Protein AF-A0A844LJ97-F1 (afdb_monomer_lite)

Structure (mmCIF, N/CA/C/O backbone):
data_AF-A0A844LJ97-F1
#
_entry.id   AF-A0A844LJ97-F1
#
loop_
_atom_site.group_PDB
_atom_site.id
_atom_site.type_symbol
_atom_site.label_atom_id
_atom_site.label_alt_id
_atom_site.label_comp_id
_atom_site.label_asym_id
_atom_site.label_entity_id
_atom_site.label_seq_id
_atom_site.pdbx_PDB_ins_code
_atom_site.Cartn_x
_atom_site.Cartn_y
_atom_site.Cartn_z
_atom_site.occupancy
_atom_site.B_iso_or_equiv
_atom_site.auth_seq_id
_atom_site.auth_comp_id
_atom_site.auth_asym_id
_atom_site.auth_atom_id
_atom_site.pdbx_PDB_model_num
ATOM 1 N N . ASP A 1 1 ? 9.068 -7.930 -16.932 1.00 85.50 1 ASP A N 1
ATOM 2 C CA . ASP A 1 1 ? 9.196 -7.077 -15.730 1.00 85.50 1 ASP A CA 1
ATOM 3 C C . ASP A 1 1 ? 8.021 -6.154 -15.468 1.00 85.50 1 ASP A C 1
ATOM 5 O O . ASP A 1 1 ? 7.594 -6.074 -14.326 1.00 85.50 1 ASP A O 1
ATOM 9 N N . GLU A 1 2 ? 7.432 -5.516 -16.479 1.00 92.62 2 GLU A N 1
ATOM 10 C CA . GLU A 1 2 ? 6.276 -4.622 -16.285 1.00 92.62 2 GLU A CA 1
ATOM 11 C C . GLU A 1 2 ? 5.103 -5.271 -15.524 1.00 92.62 2 GLU A C 1
ATOM 13 O O . GLU A 1 2 ? 4.571 -4.673 -14.595 1.00 92.62 2 GLU A O 1
ATOM 18 N N . LEU A 1 3 ? 4.771 -6.538 -15.813 1.00 95.94 3 LEU A N 1
ATOM 19 C CA . LEU A 1 3 ? 3.747 -7.286 -15.066 1.00 95.94 3 LEU A CA 1
ATOM 20 C C . LEU A 1 3 ? 4.082 -7.456 -13.574 1.00 95.94 3 LEU A C 1
ATOM 22 O O . LEU A 1 3 ? 3.186 -7.384 -12.738 1.00 95.94 3 LEU A O 1
ATOM 26 N N . ARG A 1 4 ? 5.361 -7.651 -13.219 1.00 96.75 4 ARG A N 1
ATOM 27 C CA . ARG A 1 4 ? 5.802 -7.740 -11.813 1.00 96.75 4 ARG A CA 1
ATOM 28 C C . ARG A 1 4 ? 5.551 -6.410 -11.108 1.00 96.75 4 ARG A C 1
ATOM 30 O O . ARG A 1 4 ? 4.973 -6.397 -10.025 1.00 96.75 4 ARG A O 1
ATOM 37 N N . TYR A 1 5 ? 5.928 -5.304 -11.746 1.00 97.44 5 TYR A N 1
ATOM 38 C CA . TYR A 1 5 ? 5.677 -3.965 -11.220 1.00 97.44 5 TYR A CA 1
ATOM 39 C C . TYR A 1 5 ? 4.177 -3.646 -11.138 1.00 97.44 5 TYR A C 1
ATOM 41 O O . TYR A 1 5 ? 3.735 -3.084 -10.140 1.00 97.44 5 TYR A O 1
ATOM 49 N N . ALA A 1 6 ? 3.372 -4.075 -12.116 1.00 96.75 6 ALA A N 1
ATOM 50 C CA . ALA A 1 6 ? 1.917 -3.933 -12.084 1.00 96.75 6 ALA A CA 1
ATOM 51 C C . ALA A 1 6 ? 1.293 -4.677 -10.895 1.00 96.75 6 ALA A C 1
ATOM 53 O O . ALA A 1 6 ? 0.448 -4.118 -10.199 1.00 96.75 6 ALA A O 1
ATOM 54 N N . VAL A 1 7 ? 1.743 -5.902 -10.606 1.00 97.25 7 VAL A 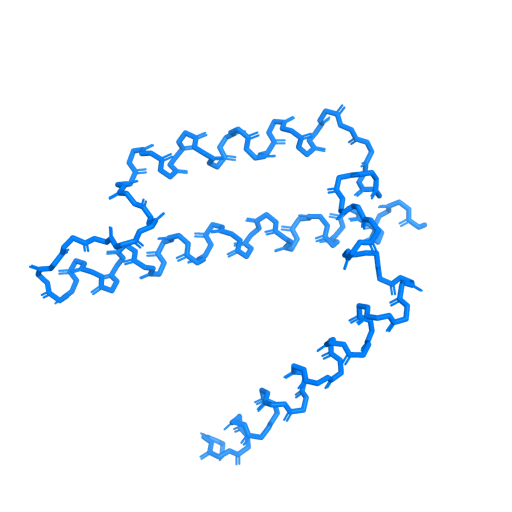N 1
ATOM 55 C CA . VAL A 1 7 ? 1.295 -6.653 -9.422 1.00 97.25 7 VAL A CA 1
ATOM 56 C C . VAL A 1 7 ? 1.667 -5.924 -8.130 1.00 97.25 7 VAL A C 1
ATOM 58 O O . VAL A 1 7 ? 0.810 -5.762 -7.267 1.00 97.25 7 VAL A O 1
ATOM 61 N N . CYS A 1 8 ? 2.896 -5.415 -8.005 1.00 96.19 8 CYS A N 1
ATOM 62 C CA . CYS A 1 8 ? 3.305 -4.630 -6.834 1.00 96.19 8 CYS A CA 1
ATOM 63 C C . CYS A 1 8 ? 2.498 -3.325 -6.682 1.00 96.19 8 CYS A C 1
ATOM 65 O O . CYS A 1 8 ? 2.139 -2.937 -5.568 1.00 96.19 8 CYS A O 1
ATOM 67 N N . ALA A 1 9 ? 2.183 -2.647 -7.789 1.00 96.94 9 ALA A N 1
ATOM 68 C CA . ALA A 1 9 ? 1.350 -1.448 -7.784 1.00 96.94 9 ALA A CA 1
ATOM 69 C C . ALA A 1 9 ? -0.088 -1.764 -7.339 1.00 96.94 9 ALA A C 1
ATOM 71 O O . ALA A 1 9 ? -0.647 -1.045 -6.508 1.00 96.94 9 ALA A O 1
ATOM 72 N N . MET A 1 10 ? -0.669 -2.863 -7.834 1.00 96.62 10 MET A N 1
ATOM 73 C CA . MET A 1 10 ? -1.994 -3.333 -7.415 1.00 96.62 10 MET A CA 1
ATOM 74 C C . MET A 1 10 ? -2.027 -3.708 -5.931 1.00 96.62 10 MET A C 1
ATOM 76 O O . MET A 1 10 ? -2.928 -3.269 -5.221 1.00 96.62 10 MET A O 1
ATOM 80 N N . ASP A 1 11 ? -1.026 -4.444 -5.445 1.00 95.94 11 ASP A N 1
ATOM 81 C CA . ASP A 1 11 ? -0.892 -4.801 -4.026 1.00 95.94 11 ASP A CA 1
ATOM 82 C C . ASP A 1 11 ? -0.826 -3.553 -3.128 1.00 95.94 11 ASP A C 1
ATOM 84 O O . ASP A 1 11 ? -1.510 -3.456 -2.106 1.00 95.94 11 ASP A O 1
ATOM 88 N N . THR A 1 12 ? -0.092 -2.528 -3.570 1.00 94.94 12 THR A N 1
ATOM 89 C CA . THR A 1 12 ? -0.019 -1.231 -2.884 1.00 94.94 12 THR A CA 1
ATOM 90 C C . THR A 1 12 ? -1.389 -0.546 -2.819 1.00 94.94 12 THR A C 1
ATOM 92 O O . THR A 1 12 ? -1.799 -0.067 -1.760 1.00 94.94 12 THR A O 1
ATOM 95 N N . LEU A 1 13 ? -2.131 -0.510 -3.933 1.00 96.06 13 LEU A N 1
ATOM 96 C CA . LEU A 1 13 ? -3.480 0.069 -3.986 1.00 96.06 13 LEU A CA 1
ATOM 97 C C . LEU A 1 13 ? -4.451 -0.658 -3.045 1.00 96.06 13 LEU A C 1
ATOM 99 O O . LEU A 1 13 ? -5.156 -0.004 -2.273 1.00 96.06 13 LEU A O 1
ATOM 103 N N . MET A 1 14 ? -4.444 -1.994 -3.075 1.00 96.69 14 MET A N 1
ATOM 104 C CA . MET A 1 14 ? -5.272 -2.837 -2.209 1.00 96.69 14 MET A CA 1
ATOM 105 C C . MET A 1 14 ? -4.934 -2.635 -0.730 1.00 96.69 14 MET A C 1
ATOM 107 O O . MET A 1 14 ? -5.841 -2.521 0.092 1.00 96.69 14 MET A O 1
ATOM 111 N N . THR A 1 15 ? -3.647 -2.512 -0.396 1.00 95.06 15 THR A N 1
ATOM 112 C CA . THR A 1 15 ? -3.185 -2.262 0.975 1.00 95.06 15 THR A CA 1
ATOM 113 C C . THR A 1 15 ? -3.746 -0.952 1.528 1.00 95.06 15 THR A C 1
ATOM 115 O O . THR A 1 15 ? -4.252 -0.919 2.651 1.00 95.06 15 THR A O 1
ATOM 118 N N . PHE A 1 16 ? -3.710 0.135 0.750 1.00 94.38 16 PHE A N 1
ATOM 119 C CA . PHE A 1 16 ? -4.270 1.412 1.200 1.00 94.38 16 PHE A CA 1
ATOM 120 C C . PHE A 1 16 ? -5.789 1.349 1.403 1.00 94.38 16 PHE A C 1
ATOM 122 O O . PHE A 1 16 ? -6.285 1.892 2.392 1.00 94.38 16 PHE A O 1
ATOM 129 N N . ASP A 1 17 ? -6.519 0.679 0.506 1.00 94.62 17 ASP A N 1
ATOM 130 C CA . ASP A 1 17 ? -7.968 0.489 0.650 1.00 94.62 17 ASP A CA 1
ATOM 131 C C . ASP A 1 17 ? -8.295 -0.341 1.897 1.00 94.62 17 ASP A C 1
ATOM 133 O O . ASP A 1 17 ? -9.147 0.050 2.695 1.00 94.62 17 ASP A O 1
ATOM 137 N N . GLN A 1 18 ? -7.566 -1.436 2.122 1.00 95.38 18 GLN A N 1
ATOM 138 C CA . GLN A 1 18 ? -7.748 -2.283 3.296 1.00 95.38 18 GLN A CA 1
ATOM 139 C C . GLN A 1 18 ? -7.486 -1.515 4.597 1.00 95.38 18 GLN A C 1
ATOM 141 O O . GLN A 1 18 ? -8.315 -1.556 5.502 1.00 95.38 18 GLN A O 1
ATOM 146 N N . ILE A 1 19 ? -6.383 -0.763 4.691 1.00 94.69 19 ILE A N 1
ATOM 147 C CA . ILE A 1 19 ? -6.070 0.048 5.879 1.00 94.69 19 ILE A CA 1
ATOM 148 C C . ILE A 1 19 ? -7.172 1.081 6.140 1.00 94.69 19 ILE A C 1
ATOM 150 O O . ILE A 1 19 ? -7.579 1.281 7.288 1.00 94.69 19 ILE A O 1
ATOM 154 N N . ALA A 1 20 ? -7.651 1.751 5.090 1.00 94.69 20 ALA A N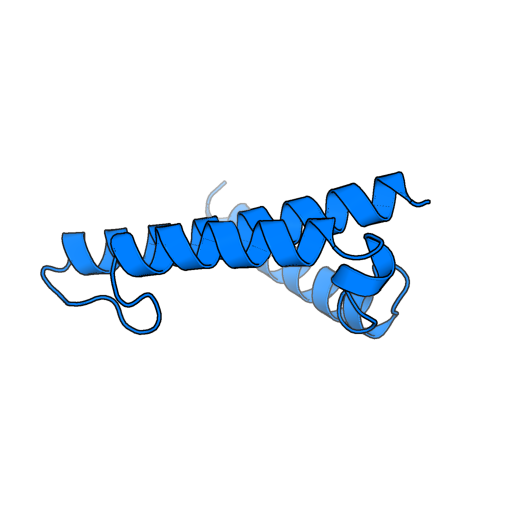 1
ATOM 155 C CA . ALA A 1 20 ? -8.702 2.750 5.208 1.00 94.69 20 ALA A CA 1
ATOM 156 C C . ALA A 1 20 ? -10.004 2.138 5.742 1.00 94.69 20 ALA A C 1
ATOM 158 O O . ALA A 1 20 ? -10.578 2.680 6.692 1.00 94.69 20 ALA A O 1
ATOM 159 N N . PHE A 1 21 ? -10.431 1.003 5.177 1.00 94.56 21 PHE A N 1
ATOM 160 C CA . PHE A 1 21 ? -11.637 0.298 5.604 1.00 94.56 21 PHE A CA 1
ATOM 161 C C . PHE A 1 21 ? -11.519 -0.269 7.015 1.00 94.56 21 PHE A C 1
ATOM 163 O O . PHE A 1 21 ? -12.423 -0.040 7.816 1.00 94.56 21 PHE A O 1
ATOM 170 N N . SER A 1 22 ? -10.405 -0.923 7.358 1.00 95.50 22 SER A N 1
ATOM 171 C CA . SER A 1 22 ? -10.195 -1.457 8.707 1.00 95.50 22 SER A CA 1
ATOM 172 C C . SER A 1 22 ? -10.290 -0.359 9.762 1.00 95.50 22 SER A C 1
ATOM 174 O O . SER A 1 22 ? -11.019 -0.507 10.735 1.00 95.50 22 SER A O 1
ATOM 176 N N . ARG A 1 23 ? -9.652 0.796 9.538 1.00 95.50 23 ARG A N 1
ATOM 177 C CA . ARG A 1 23 ? -9.716 1.932 10.473 1.00 95.50 23 ARG A CA 1
ATOM 178 C C . ARG A 1 23 ? -11.116 2.527 10.611 1.00 95.50 23 ARG A C 1
ATOM 180 O O . ARG A 1 23 ? -11.473 2.989 11.692 1.00 95.50 23 ARG A O 1
ATOM 187 N N . LEU A 1 24 ? -11.889 2.569 9.523 1.00 96.25 24 LEU A N 1
ATOM 188 C CA . LEU A 1 24 ? -13.282 3.018 9.574 1.00 96.25 24 LEU A CA 1
ATOM 189 C C . LEU A 1 24 ? -14.128 2.047 10.402 1.00 96.25 24 LEU A C 1
ATOM 191 O O . LEU A 1 24 ? -14.818 2.490 11.316 1.00 96.25 24 LEU A O 1
ATOM 195 N N . ALA A 1 25 ? -14.008 0.746 10.135 1.00 95.88 25 ALA A N 1
ATOM 196 C CA . ALA A 1 25 ? -14.735 -0.294 10.854 1.00 95.88 25 ALA A CA 1
ATOM 197 C C . ALA A 1 25 ? -14.359 -0.340 12.344 1.00 95.88 25 ALA A C 1
ATOM 199 O O . ALA A 1 25 ? -15.232 -0.388 13.203 1.00 95.88 25 ALA A O 1
ATOM 200 N N . GLU A 1 26 ? -13.068 -0.270 12.675 1.00 95.56 26 GLU A N 1
ATOM 201 C CA . GLU A 1 26 ? -12.583 -0.226 14.061 1.00 95.56 26 GLU A CA 1
ATOM 202 C C . GLU A 1 26 ? -13.153 0.969 14.831 1.00 95.56 26 GLU A C 1
ATOM 204 O O . GLU A 1 26 ? -13.567 0.832 15.983 1.00 95.56 26 GLU A O 1
ATOM 209 N N . ALA A 1 27 ? -13.203 2.141 14.197 1.00 95.00 27 ALA A N 1
ATOM 210 C CA . ALA A 1 27 ? -13.764 3.331 14.814 1.00 95.00 27 ALA A CA 1
ATOM 211 C C . ALA A 1 27 ? -15.280 3.207 15.022 1.00 95.00 27 ALA A C 1
ATOM 213 O O . ALA A 1 27 ? -15.768 3.536 16.103 1.00 95.00 27 ALA A O 1
ATOM 214 N N . GLU A 1 28 ? -15.999 2.683 14.028 1.00 95.38 28 GLU A N 1
ATOM 215 C CA . GLU A 1 28 ? -17.437 2.421 14.109 1.00 95.38 28 GLU A CA 1
ATOM 216 C C . GLU A 1 28 ? -17.768 1.450 15.248 1.00 95.38 28 GLU A C 1
ATOM 218 O O . GLU A 1 28 ? -18.579 1.779 16.113 1.00 95.38 28 GLU A O 1
ATOM 223 N N . MET A 1 29 ? -17.070 0.311 15.325 1.00 96.31 29 MET A N 1
ATOM 224 C CA . MET A 1 29 ? -17.234 -0.668 16.408 1.00 96.31 29 MET A CA 1
ATOM 225 C C . MET A 1 29 ? -16.942 -0.072 17.790 1.00 96.31 29 MET A C 1
ATOM 227 O O . MET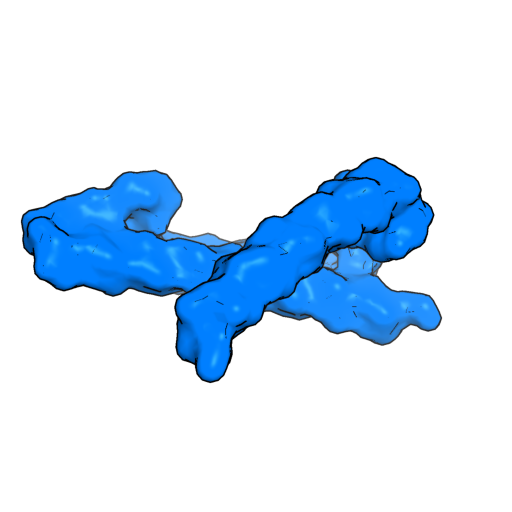 A 1 29 ? -17.567 -0.450 18.778 1.00 96.31 29 MET A O 1
ATOM 231 N N . ALA A 1 30 ? -16.005 0.874 17.874 1.00 95.94 30 ALA A N 1
ATOM 232 C CA . ALA A 1 30 ? -15.664 1.563 19.113 1.00 95.94 30 ALA A CA 1
ATOM 233 C C . ALA A 1 30 ? -16.588 2.754 19.443 1.00 95.94 30 ALA A C 1
ATOM 235 O O . ALA A 1 30 ? -16.356 3.421 20.455 1.00 95.94 30 ALA A O 1
ATOM 236 N N . GLY A 1 31 ? -17.580 3.072 18.599 1.00 95.50 31 GLY A N 1
ATOM 237 C CA . GLY A 1 31 ? -18.432 4.258 18.751 1.00 95.50 31 GLY A CA 1
ATOM 238 C C . GLY A 1 31 ? -17.658 5.579 18.655 1.00 95.50 31 GLY A C 1
ATOM 239 O O . GLY A 1 31 ? -18.023 6.570 19.287 1.00 95.50 31 GLY A O 1
ATOM 240 N N . LYS A 1 32 ? -16.544 5.595 17.914 1.00 93.56 32 LYS A N 1
ATOM 241 C CA . LYS A 1 32 ? -15.622 6.732 17.779 1.00 93.56 32 LYS A CA 1
ATOM 242 C C . LYS A 1 32 ? -15.497 7.165 16.322 1.00 93.56 32 LYS A C 1
ATOM 244 O O . LYS A 1 32 ? -15.846 6.453 15.389 1.00 93.56 32 LYS A O 1
ATOM 249 N N . ARG A 1 33 ? -14.936 8.356 16.112 1.00 88.94 33 ARG A N 1
ATOM 250 C CA . ARG A 1 33 ? -14.565 8.826 14.774 1.00 88.94 33 ARG A CA 1
ATOM 251 C C . ARG A 1 33 ? -13.221 8.234 14.352 1.00 88.94 33 ARG A C 1
ATOM 253 O O . ARG A 1 33 ? -12.269 8.247 15.131 1.00 88.94 33 ARG A O 1
ATOM 260 N N . ALA A 1 34 ? -13.127 7.792 13.099 1.00 89.00 34 ALA A N 1
ATOM 261 C CA . ALA A 1 34 ? -11.877 7.298 12.534 1.00 89.00 34 ALA A CA 1
ATOM 262 C C . ALA A 1 34 ? -10.838 8.419 12.400 1.00 89.00 34 ALA A C 1
ATOM 264 O O . ALA A 1 34 ? -11.094 9.467 11.799 1.00 89.00 34 ALA A O 1
ATOM 265 N N . ILE A 1 35 ? -9.643 8.175 12.936 1.00 82.69 35 ILE A N 1
ATOM 266 C CA . ILE A 1 35 ? -8.496 9.079 12.836 1.00 82.69 35 ILE A CA 1
ATOM 267 C C . ILE A 1 35 ? -7.765 8.777 11.518 1.00 82.69 35 ILE A C 1
ATOM 269 O O . ILE A 1 35 ? -7.549 7.617 11.178 1.00 82.69 35 ILE A O 1
ATOM 273 N N . LEU A 1 36 ? -7.410 9.818 10.756 1.00 79.12 36 LEU A N 1
ATOM 274 C CA . LEU A 1 36 ? -6.710 9.761 9.456 1.00 79.12 36 LEU A CA 1
ATOM 275 C C . LEU A 1 36 ? -7.469 9.104 8.286 1.00 79.12 36 LEU A C 1
ATOM 277 O O . LEU A 1 36 ? -7.121 9.366 7.140 1.00 79.12 36 LEU A O 1
ATOM 281 N N . SER A 1 37 ? -8.520 8.314 8.532 1.00 85.25 37 SER A N 1
ATOM 282 C CA . SER A 1 37 ? -9.381 7.768 7.466 1.00 85.25 37 SER A CA 1
ATOM 283 C C . SER A 1 37 ? -10.590 8.654 7.131 1.00 85.25 37 SER A C 1
ATOM 285 O O . SER A 1 37 ? -11.292 8.377 6.163 1.00 85.25 37 SER A O 1
ATOM 287 N N . ASN A 1 38 ? -10.813 9.748 7.867 1.00 85.12 38 ASN A N 1
ATOM 288 C CA . ASN A 1 38 ? -11.912 10.703 7.670 1.00 85.12 38 ASN A CA 1
ATOM 289 C C . ASN A 1 38 ? -13.310 10.055 7.664 1.00 85.12 38 ASN A C 1
ATOM 291 O O . ASN A 1 38 ? -13.912 9.910 8.725 1.00 85.12 38 ASN A O 1
ATOM 295 N N . SER A 1 39 ? -13.845 9.720 6.486 1.00 91.94 39 SER A N 1
ATOM 296 C CA . SER A 1 39 ? -15.184 9.159 6.279 1.00 91.94 39 SER A CA 1
ATOM 297 C C . SER A 1 39 ? -15.198 8.183 5.099 1.00 91.94 39 SER A C 1
ATOM 299 O O . SER A 1 39 ? -14.330 8.244 4.227 1.00 91.94 39 SER A O 1
ATOM 301 N N . ALA A 1 40 ? -16.222 7.327 5.022 1.00 93.50 40 ALA A N 1
ATOM 302 C CA . ALA A 1 40 ? -16.397 6.402 3.900 1.00 93.50 40 ALA A CA 1
ATOM 303 C C . ALA A 1 40 ? -16.487 7.124 2.540 1.00 93.50 40 ALA A C 1
ATOM 305 O O . ALA A 1 40 ? -15.880 6.681 1.568 1.00 93.50 40 ALA A O 1
ATOM 306 N N . LYS A 1 41 ? -17.176 8.276 2.481 1.00 94.69 41 LYS A N 1
ATOM 307 C CA . LYS A 1 41 ? -17.259 9.103 1.265 1.00 94.69 41 LYS A CA 1
ATOM 308 C C . LYS A 1 41 ? -15.879 9.592 0.820 1.00 94.69 41 LYS A C 1
ATOM 310 O O . LYS A 1 41 ? -15.521 9.425 -0.340 1.00 94.69 41 LYS A O 1
ATOM 315 N N . PHE A 1 42 ? -15.096 10.142 1.749 1.00 93.75 42 PHE A N 1
ATOM 316 C CA . PHE A 1 42 ? -13.740 10.601 1.452 1.00 93.75 42 PHE A CA 1
ATOM 317 C C . PHE A 1 42 ? -12.862 9.448 0.944 1.00 93.75 42 PHE A C 1
ATOM 319 O O . PHE A 1 42 ? -12.161 9.601 -0.048 1.00 93.75 42 PHE A O 1
ATOM 326 N N . GLN A 1 43 ? -12.941 8.268 1.569 1.00 95.31 43 GLN A N 1
ATOM 327 C CA . GLN A 1 43 ? -12.160 7.108 1.127 1.00 95.31 43 GLN A CA 1
ATOM 328 C C . GLN A 1 43 ? -12.587 6.579 -0.245 1.00 95.31 43 GLN A C 1
ATOM 330 O O . GLN A 1 43 ? -11.737 6.117 -1.003 1.00 95.31 43 GLN A O 1
ATOM 335 N N . HIS A 1 44 ? -13.870 6.683 -0.600 1.00 94.25 44 HIS A N 1
ATOM 336 C CA . HIS A 1 44 ? -14.350 6.340 -1.938 1.00 94.25 44 HIS A CA 1
ATOM 337 C C . HIS A 1 44 ? -13.740 7.249 -3.017 1.00 94.25 44 HIS A C 1
ATOM 339 O O . HIS A 1 44 ? -13.227 6.756 -4.024 1.00 94.25 44 HIS A O 1
ATOM 345 N N . GLU A 1 45 ? -13.747 8.562 -2.785 1.00 96.00 45 GLU A N 1
ATOM 346 C CA . GLU A 1 45 ? -13.137 9.550 -3.684 1.00 96.00 45 GLU A CA 1
ATOM 347 C C . GLU A 1 45 ? -11.614 9.347 -3.772 1.00 96.00 45 GLU A C 1
ATOM 349 O O . GLU A 1 45 ? -11.048 9.275 -4.866 1.00 96.00 45 GLU A O 1
ATOM 354 N N . GLU A 1 46 ? -10.948 9.141 -2.632 1.00 94.81 46 GLU A N 1
ATOM 355 C CA . GLU A 1 46 ? -9.503 8.912 -2.585 1.00 94.81 46 GLU A CA 1
ATOM 356 C C . GLU A 1 46 ? -9.068 7.611 -3.257 1.00 94.81 46 GLU A C 1
ATOM 358 O O . GLU A 1 46 ? -8.016 7.575 -3.903 1.00 94.81 46 GLU A O 1
ATOM 363 N N . ARG A 1 47 ? -9.868 6.544 -3.158 1.00 95.06 47 ARG A N 1
ATOM 364 C CA .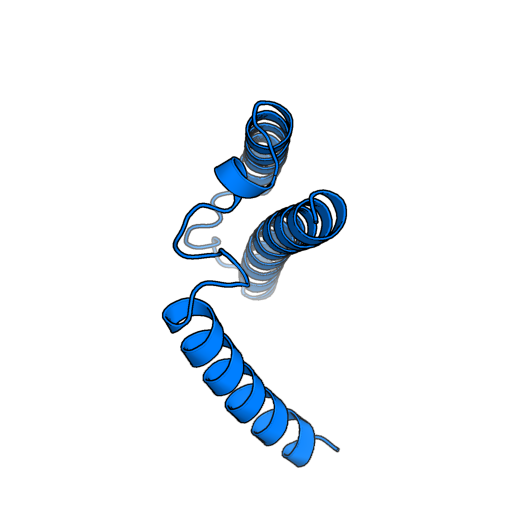 ARG A 1 47 ? -9.639 5.298 -3.898 1.00 95.06 47 ARG A CA 1
ATOM 365 C C . ARG A 1 47 ? -9.635 5.557 -5.402 1.00 95.06 47 ARG A C 1
ATOM 367 O O . ARG A 1 47 ? -8.706 5.139 -6.093 1.00 95.06 47 ARG A O 1
ATOM 374 N N . PHE A 1 48 ? -10.640 6.271 -5.909 1.00 96.06 48 PHE A N 1
ATOM 375 C CA . PHE A 1 48 ? -10.708 6.617 -7.328 1.00 96.06 48 PHE A CA 1
ATOM 376 C C . PHE A 1 48 ? -9.503 7.465 -7.757 1.00 96.06 48 PHE A C 1
ATOM 378 O O . PHE A 1 48 ? -8.857 7.156 -8.758 1.00 96.06 48 PHE A O 1
ATOM 385 N N . ASN A 1 49 ? -9.137 8.477 -6.966 1.00 96.25 49 ASN A N 1
ATOM 386 C CA . ASN A 1 49 ? -7.980 9.330 -7.240 1.00 96.25 49 ASN A CA 1
ATOM 387 C C . ASN A 1 49 ? -6.655 8.550 -7.239 1.00 96.25 49 ASN A C 1
ATOM 389 O O . ASN A 1 49 ? -5.777 8.831 -8.057 1.00 96.25 49 ASN A O 1
ATOM 393 N N . ARG A 1 50 ? -6.486 7.574 -6.338 1.00 95.75 50 ARG A N 1
ATOM 394 C CA . ARG A 1 50 ? -5.308 6.689 -6.302 1.00 95.75 50 ARG A CA 1
ATOM 395 C C . ARG A 1 50 ? -5.217 5.824 -7.555 1.00 95.75 50 ARG A C 1
ATOM 397 O O . ARG A 1 50 ? -4.168 5.806 -8.192 1.00 95.75 50 ARG A O 1
ATOM 404 N N . ILE A 1 51 ? -6.320 5.190 -7.951 1.00 96.62 51 ILE A N 1
ATOM 405 C CA . ILE A 1 51 ? -6.376 4.371 -9.172 1.00 96.62 51 ILE A CA 1
ATOM 406 C C . ILE A 1 51 ? -6.102 5.230 -10.410 1.00 96.62 51 ILE A C 1
ATOM 408 O O . ILE A 1 51 ? -5.274 4.865 -11.238 1.00 96.62 51 ILE A O 1
ATOM 412 N N . LYS A 1 52 ? -6.738 6.403 -10.519 1.00 97.50 52 LYS A N 1
ATOM 413 C CA . LYS A 1 52 ? -6.525 7.332 -11.636 1.00 97.50 52 LYS A CA 1
ATOM 414 C C . LYS A 1 52 ? -5.055 7.736 -11.773 1.00 97.50 52 LYS A C 1
ATOM 416 O O . LYS A 1 52 ? -4.546 7.779 -12.887 1.00 97.50 52 LYS A O 1
ATOM 421 N N . ARG A 1 53 ? -4.372 8.019 -10.657 1.00 96.12 53 ARG A N 1
ATOM 422 C CA . ARG A 1 53 ? -2.931 8.324 -10.655 1.00 96.12 53 ARG A CA 1
ATOM 423 C C . ARG A 1 53 ? -2.094 7.126 -11.093 1.00 96.12 53 ARG A C 1
ATOM 425 O O . ARG A 1 53 ? -1.208 7.306 -11.916 1.00 96.12 53 ARG A O 1
ATOM 432 N N . ALA A 1 54 ? -2.397 5.931 -10.588 1.00 96.56 54 ALA A N 1
ATOM 433 C CA . ALA A 1 54 ? -1.681 4.708 -10.950 1.00 96.56 54 ALA A CA 1
ATOM 434 C C . ALA A 1 54 ? -1.809 4.359 -12.438 1.00 96.56 54 ALA A C 1
ATOM 436 O O . ALA A 1 54 ? -0.835 3.947 -13.048 1.00 96.56 54 ALA A O 1
ATOM 437 N N . LEU A 1 55 ? -2.988 4.568 -13.030 1.00 96.06 55 LEU A N 1
ATOM 438 C CA . LEU A 1 55 ? -3.224 4.340 -14.460 1.00 96.06 55 LEU A CA 1
ATOM 439 C C . LEU A 1 55 ? -2.641 5.440 -15.362 1.00 96.06 55 LEU A C 1
ATOM 441 O O . LEU A 1 55 ? -2.560 5.252 -16.572 1.00 96.06 55 LEU A O 1
ATOM 445 N N . GLY A 1 56 ? -2.283 6.597 -14.800 1.00 97.19 56 GLY A N 1
ATOM 446 C CA . GLY A 1 56 ? -1.744 7.733 -15.550 1.00 97.19 56 GLY A CA 1
ATOM 447 C C . GLY A 1 56 ? -0.238 7.666 -15.813 1.00 97.19 56 GLY A C 1
ATOM 448 O O . GLY A 1 56 ? 0.281 8.526 -16.520 1.00 97.19 56 GLY A O 1
ATOM 449 N N . VAL A 1 57 ? 0.462 6.690 -15.234 1.00 97.12 57 VAL A N 1
ATOM 450 C CA . VAL A 1 57 ? 1.915 6.497 -15.355 1.00 97.12 57 VAL A CA 1
ATOM 451 C C . VAL A 1 57 ? 2.231 5.007 -15.493 1.00 97.12 57 VAL A C 1
ATOM 453 O O . VAL A 1 57 ? 1.375 4.164 -15.225 1.00 97.12 57 VAL A O 1
ATOM 456 N N . ASP A 1 58 ? 3.454 4.660 -15.896 1.00 97.06 58 ASP A N 1
ATOM 457 C CA . ASP A 1 58 ? 3.866 3.258 -15.893 1.00 97.06 58 ASP A CA 1
ATOM 458 C C . ASP A 1 58 ? 3.971 2.712 -14.448 1.00 97.06 58 ASP A C 1
ATOM 460 O O . ASP A 1 58 ? 4.245 3.469 -13.505 1.00 97.06 58 ASP A O 1
ATOM 464 N N . PRO A 1 59 ? 3.784 1.395 -14.234 1.00 96.94 59 PRO A N 1
ATOM 465 C CA . PRO A 1 59 ? 3.743 0.818 -12.892 1.00 96.94 59 PRO A CA 1
ATOM 466 C C . PRO A 1 59 ? 5.011 1.032 -12.057 1.00 96.94 59 PRO A C 1
ATOM 468 O O . PRO A 1 59 ? 4.923 1.158 -10.834 1.00 96.94 59 PRO A O 1
ATOM 471 N N . LYS A 1 60 ? 6.190 1.075 -12.691 1.00 96.06 60 LYS A N 1
ATOM 472 C CA . LYS A 1 60 ? 7.457 1.276 -11.982 1.00 96.06 60 LYS A CA 1
ATOM 473 C C . LYS A 1 60 ? 7.557 2.713 -11.475 1.00 96.06 60 LYS A C 1
ATOM 475 O O . LYS A 1 60 ? 7.875 2.921 -10.304 1.00 96.06 60 LYS A O 1
ATOM 480 N N . SER A 1 61 ? 7.207 3.685 -12.316 1.00 96.31 61 SER A N 1
ATOM 481 C CA . SER A 1 61 ? 7.117 5.092 -11.912 1.00 96.31 61 SER A CA 1
ATOM 482 C C . SER A 1 61 ? 6.083 5.314 -10.808 1.00 96.31 61 SER A C 1
ATOM 484 O O . SER A 1 61 ? 6.338 6.092 -9.891 1.00 96.31 61 SER A O 1
ATOM 486 N N . TYR A 1 62 ? 4.943 4.610 -10.840 1.00 96.06 62 TYR A N 1
ATOM 487 C CA . TYR A 1 62 ? 3.938 4.698 -9.774 1.00 96.06 62 TYR A CA 1
ATOM 488 C C . TYR A 1 62 ? 4.464 4.216 -8.413 1.00 96.06 62 TYR A C 1
ATOM 490 O O . TYR A 1 62 ? 4.220 4.867 -7.397 1.00 96.06 62 TYR A O 1
ATOM 498 N N . LEU A 1 63 ? 5.169 3.078 -8.376 1.00 94.88 63 LEU A N 1
ATOM 499 C CA . LEU A 1 63 ? 5.735 2.543 -7.132 1.00 94.88 63 LEU A CA 1
ATOM 500 C C . LEU A 1 63 ? 6.793 3.470 -6.530 1.00 94.88 63 LEU A C 1
ATOM 502 O O . LEU A 1 63 ? 6.870 3.610 -5.304 1.00 94.88 63 LEU A O 1
ATOM 506 N N . GLY A 1 64 ? 7.595 4.086 -7.399 1.00 95.00 64 GLY A N 1
ATOM 507 C CA . GLY A 1 64 ? 8.740 4.893 -7.014 1.00 95.00 64 GLY A CA 1
ATOM 508 C C . GLY A 1 64 ? 9.876 4.062 -6.411 1.00 95.00 64 GLY A C 1
ATOM 509 O O . GLY A 1 64 ? 9.735 2.884 -6.082 1.00 95.00 64 GLY A O 1
ATOM 510 N N . GLU A 1 65 ? 11.027 4.704 -6.233 1.00 94.31 65 GLU A N 1
ATOM 511 C CA . GLU A 1 65 ? 12.264 4.047 -5.796 1.00 94.31 65 GLU A CA 1
ATOM 512 C C . GLU A 1 65 ? 12.125 3.356 -4.432 1.00 94.31 65 GLU A C 1
ATOM 514 O O . GLU A 1 65 ? 12.627 2.252 -4.232 1.00 94.31 65 GLU A O 1
ATOM 519 N N . SER A 1 66 ? 11.397 3.965 -3.492 1.00 93.62 66 SER A N 1
ATOM 520 C CA . SER A 1 66 ? 11.227 3.421 -2.140 1.00 93.62 66 SER A CA 1
ATOM 521 C C . SER A 1 66 ? 10.425 2.115 -2.087 1.00 93.62 66 SER A C 1
ATOM 523 O O . SER A 1 66 ? 10.533 1.388 -1.098 1.00 93.62 66 SER A O 1
ATOM 525 N N . ASN A 1 67 ? 9.625 1.815 -3.113 1.00 93.38 67 ASN A N 1
ATOM 526 C CA . ASN A 1 67 ? 8.841 0.581 -3.200 1.00 93.38 67 ASN A CA 1
ATOM 527 C C . ASN A 1 67 ? 9.280 -0.307 -4.369 1.00 93.38 67 ASN A C 1
ATOM 529 O O . ASN A 1 67 ? 8.585 -1.273 -4.689 1.00 93.38 67 ASN A O 1
ATOM 533 N N . ASP A 1 68 ? 10.413 0.002 -5.008 1.00 94.94 68 ASP A N 1
ATOM 534 C CA . ASP A 1 68 ? 10.957 -0.844 -6.061 1.00 94.94 68 ASP A CA 1
ATOM 535 C C . ASP A 1 68 ? 11.368 -2.198 -5.446 1.00 94.94 68 ASP A C 1
ATOM 537 O O . ASP A 1 68 ? 12.168 -2.233 -4.505 1.00 94.94 68 ASP A O 1
ATOM 541 N N . PRO A 1 69 ? 10.839 -3.334 -5.935 1.00 93.75 69 PRO A N 1
ATOM 542 C CA . PRO A 1 69 ? 11.213 -4.648 -5.444 1.00 93.75 69 PRO A CA 1
ATOM 543 C C . PRO A 1 69 ? 12.676 -5.016 -5.726 1.00 93.75 69 PRO A C 1
ATOM 545 O O . PRO A 1 69 ? 13.135 -6.011 -5.172 1.00 93.75 69 PRO A O 1
ATOM 548 N N . ASP A 1 70 ? 13.416 -4.259 -6.531 1.00 94.44 70 ASP A N 1
ATOM 549 C CA . ASP A 1 70 ? 14.860 -4.442 -6.704 1.00 94.44 70 ASP A CA 1
ATOM 550 C C . ASP A 1 70 ? 15.689 -3.485 -5.820 1.00 94.44 70 ASP A C 1
ATOM 552 O O . ASP A 1 70 ? 16.912 -3.612 -5.754 1.00 94.44 70 ASP A O 1
ATOM 556 N N . ASN A 1 71 ? 15.046 -2.575 -5.073 1.00 96.19 71 ASN A N 1
ATOM 557 C CA . ASN A 1 71 ? 15.726 -1.702 -4.116 1.00 96.19 71 ASN A CA 1
ATOM 558 C C . ASN A 1 71 ? 16.184 -2.506 -2.873 1.00 96.19 71 ASN A C 1
ATOM 560 O O . ASN A 1 71 ? 15.350 -3.132 -2.201 1.00 96.19 71 ASN A O 1
ATOM 564 N N . PRO A 1 72 ? 17.485 -2.485 -2.517 1.00 97.12 72 PRO A N 1
ATOM 565 C CA . PRO A 1 72 ? 18.008 -3.211 -1.360 1.00 97.12 72 PRO A CA 1
ATOM 566 C C . PRO A 1 72 ? 17.354 -2.781 -0.039 1.00 97.12 72 PRO A C 1
ATOM 568 O O . PRO A 1 72 ? 16.992 -3.646 0.760 1.00 97.12 72 PRO A O 1
ATOM 571 N N . ASP A 1 73 ? 17.087 -1.489 0.159 1.00 96.62 73 ASP A N 1
ATOM 572 C CA . ASP A 1 73 ? 16.453 -0.974 1.377 1.00 96.62 73 ASP A CA 1
ATOM 573 C C . ASP A 1 73 ? 15.007 -1.470 1.505 1.00 96.62 73 ASP A C 1
ATOM 575 O O . ASP A 1 73 ? 14.531 -1.800 2.597 1.00 96.62 73 ASP A O 1
ATOM 579 N N . TYR A 1 74 ? 14.287 -1.551 0.380 1.00 95.12 74 TYR A N 1
ATOM 580 C CA . TYR A 1 74 ? 12.957 -2.162 0.346 1.00 95.12 74 TYR A CA 1
ATOM 581 C C . TYR A 1 74 ? 13.034 -3.640 0.741 1.00 95.12 74 TYR A C 1
ATOM 583 O O . TYR A 1 74 ? 12.256 -4.101 1.582 1.00 95.12 74 TYR A O 1
ATOM 591 N N . GLN A 1 75 ? 14.001 -4.376 0.190 1.00 96.75 75 GLN A N 1
ATOM 592 C CA . GLN A 1 75 ? 14.194 -5.790 0.500 1.00 96.75 75 GLN A CA 1
ATOM 593 C C . GLN A 1 75 ? 14.558 -6.027 1.971 1.00 96.75 75 GLN A C 1
ATOM 595 O O . GLN A 1 75 ? 14.067 -6.984 2.576 1.00 96.75 75 GLN A O 1
ATOM 600 N N . GLU A 1 76 ? 15.353 -5.156 2.591 1.00 97.56 76 GLU A N 1
ATOM 601 C CA . GLU A 1 76 ? 15.648 -5.233 4.024 1.00 97.56 76 GLU A CA 1
ATOM 602 C C . GLU A 1 76 ? 14.400 -5.024 4.889 1.00 97.56 76 GLU A C 1
ATOM 604 O O . GLU A 1 76 ? 14.109 -5.854 5.763 1.00 97.56 76 GLU A O 1
ATOM 609 N N . ARG A 1 77 ? 13.604 -3.981 4.603 1.00 95.31 77 ARG A N 1
ATOM 610 C CA . ARG A 1 77 ? 12.321 -3.738 5.289 1.00 95.31 77 ARG A CA 1
ATOM 611 C C . ARG A 1 77 ? 11.365 -4.914 5.119 1.00 95.31 77 ARG A C 1
ATOM 613 O O . ARG A 1 77 ? 10.748 -5.368 6.087 1.00 95.31 77 ARG A O 1
ATOM 620 N N . ARG A 1 78 ? 11.277 -5.458 3.903 1.00 94.25 78 ARG A N 1
ATOM 621 C CA . ARG A 1 78 ? 10.433 -6.610 3.579 1.00 94.25 78 ARG A CA 1
ATOM 622 C C . ARG A 1 78 ? 10.836 -7.852 4.377 1.00 94.25 78 ARG A C 1
ATOM 624 O O . ARG A 1 78 ? 9.966 -8.499 4.963 1.00 94.25 78 ARG A O 1
ATOM 631 N N . LYS A 1 79 ? 12.134 -8.165 4.453 1.00 97.25 79 LYS A N 1
ATOM 632 C CA . LYS A 1 79 ? 12.659 -9.286 5.257 1.00 97.25 79 LYS A CA 1
ATOM 633 C C . LYS A 1 79 ? 12.368 -9.096 6.745 1.00 97.25 79 LYS A C 1
ATOM 635 O O . LYS A 1 79 ? 11.994 -10.051 7.425 1.00 97.25 79 LYS A O 1
ATOM 640 N N . ALA A 1 80 ? 12.517 -7.877 7.263 1.00 96.69 80 ALA A N 1
ATOM 641 C CA . ALA A 1 80 ? 12.178 -7.573 8.651 1.00 96.69 80 ALA A CA 1
ATOM 642 C C . ALA A 1 80 ? 10.683 -7.798 8.937 1.00 96.69 80 ALA A C 1
ATOM 644 O O . ALA A 1 80 ? 10.351 -8.473 9.914 1.00 96.69 80 ALA A O 1
ATOM 645 N N . SER A 1 81 ? 9.803 -7.321 8.050 1.00 93.75 81 SER A N 1
ATOM 646 C CA . SER A 1 81 ? 8.353 -7.533 8.140 1.00 93.75 81 SER A CA 1
ATOM 647 C C . SER A 1 81 ? 7.986 -9.023 8.124 1.00 93.75 81 SER A C 1
ATOM 649 O O . SER A 1 81 ? 7.281 -9.494 9.015 1.00 93.75 81 SER A O 1
ATOM 651 N N . GLN A 1 82 ? 8.554 -9.809 7.201 1.00 96.38 82 GLN A N 1
ATOM 652 C CA . GLN A 1 82 ? 8.331 -11.261 7.145 1.00 96.38 82 GLN A CA 1
ATOM 653 C C . GLN A 1 82 ? 8.739 -11.973 8.436 1.00 96.38 82 GLN A C 1
ATOM 655 O O . GLN A 1 82 ? 8.000 -12.826 8.923 1.00 96.38 82 GLN A O 1
ATOM 660 N N . ARG A 1 83 ? 9.895 -11.617 9.015 1.00 96.56 83 ARG A N 1
ATOM 661 C CA . ARG A 1 83 ? 10.340 -12.190 10.296 1.00 96.56 83 ARG A CA 1
ATOM 662 C C . ARG A 1 83 ? 9.372 -11.863 11.428 1.00 96.56 83 ARG A C 1
ATOM 664 O O . ARG A 1 83 ? 9.123 -12.716 12.275 1.00 96.56 83 ARG A O 1
ATOM 671 N N . PHE A 1 84 ? 8.853 -10.639 11.466 1.00 95.56 84 PHE A N 1
ATOM 672 C CA . PHE A 1 84 ? 7.901 -10.218 12.488 1.00 95.56 84 PHE A CA 1
ATOM 673 C C . PHE A 1 84 ? 6.562 -10.953 12.354 1.00 95.56 84 PHE A C 1
ATOM 675 O O . PHE A 1 84 ? 6.117 -11.582 13.312 1.00 95.56 84 PHE A O 1
ATOM 682 N N . VAL A 1 85 ? 5.971 -10.952 11.157 1.00 94.19 85 VAL A N 1
ATOM 683 C CA . VAL A 1 85 ? 4.699 -11.640 10.882 1.00 94.19 85 VAL A CA 1
ATOM 684 C C . VAL A 1 85 ? 4.826 -13.145 11.120 1.00 94.19 85 VAL A C 1
ATOM 686 O O . VAL A 1 85 ? 3.968 -13.727 11.777 1.00 94.19 85 VAL A O 1
ATOM 689 N 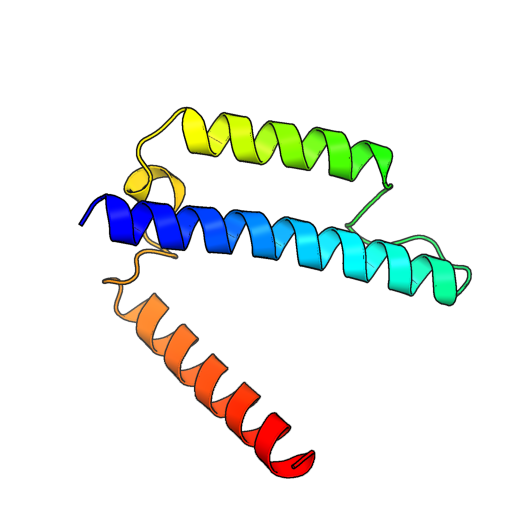N . GLY A 1 86 ? 5.924 -13.769 10.681 1.00 96.19 86 GLY A N 1
ATOM 690 C CA . GLY A 1 86 ? 6.174 -15.194 10.912 1.00 96.19 86 GLY A CA 1
ATOM 691 C C . GLY A 1 86 ? 6.201 -15.567 12.397 1.00 96.19 86 GLY A C 1
ATOM 692 O O . GLY A 1 86 ? 5.587 -16.555 12.787 1.00 96.19 86 GLY A O 1
ATOM 693 N N . LYS A 1 87 ? 6.832 -14.740 13.246 1.00 95.69 87 LYS A N 1
ATOM 694 C CA . LYS A 1 87 ? 6.827 -14.930 14.709 1.00 95.69 87 LYS A CA 1
ATOM 695 C C . LYS A 1 87 ? 5.441 -14.785 15.333 1.00 95.69 87 LYS A C 1
ATOM 697 O O . LYS A 1 87 ? 5.183 -15.399 16.362 1.00 95.69 87 LYS A O 1
ATOM 702 N N . ILE A 1 88 ? 4.587 -13.926 14.777 1.00 95.38 88 ILE A N 1
ATOM 703 C CA . ILE A 1 88 ? 3.208 -13.784 15.254 1.00 95.38 88 ILE A CA 1
ATOM 704 C C . ILE A 1 88 ? 2.424 -15.033 14.878 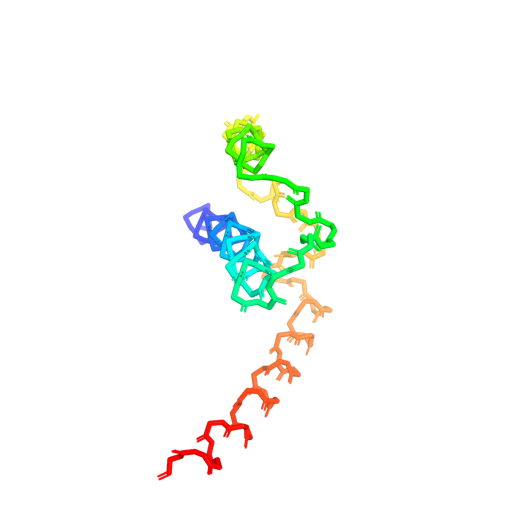1.00 95.38 88 ILE A C 1
ATOM 706 O O . ILE A 1 88 ? 1.864 -15.667 15.763 1.00 95.38 88 ILE A O 1
ATOM 710 N N . LEU A 1 89 ? 2.433 -15.419 13.600 1.00 94.31 89 LEU A N 1
ATOM 711 C CA . LEU A 1 89 ? 1.662 -16.563 13.108 1.00 94.31 89 LEU A CA 1
ATOM 712 C C . LEU A 1 89 ? 2.047 -17.872 13.808 1.00 94.31 89 LEU A C 1
ATOM 714 O O . LEU A 1 89 ? 1.163 -18.659 14.134 1.00 94.31 89 LEU A O 1
ATOM 718 N N . SER A 1 90 ? 3.329 -18.066 14.137 1.00 95.00 90 SER A N 1
ATOM 719 C CA . SER A 1 90 ? 3.793 -19.249 14.876 1.00 95.00 90 SER A CA 1
ATOM 720 C C . SER A 1 90 ? 3.328 -19.311 16.336 1.00 95.00 90 SER A C 1
ATOM 722 O O . SER A 1 90 ? 3.587 -20.303 17.003 1.00 95.00 90 SER A O 1
ATOM 724 N N . ARG A 1 91 ? 2.744 -18.236 16.880 1.00 90.94 91 ARG A N 1
ATOM 725 C CA . ARG A 1 91 ? 2.163 -18.206 18.234 1.00 90.94 91 ARG A CA 1
ATOM 726 C C . ARG A 1 91 ? 0.657 -18.457 18.239 1.00 90.94 91 ARG A C 1
ATOM 728 O O . ARG A 1 91 ? 0.101 -18.675 19.308 1.00 90.94 91 ARG A O 1
ATOM 735 N N . VAL A 1 92 ? 0.007 -18.342 17.080 1.00 89.31 92 VAL A N 1
ATOM 736 C CA . VAL A 1 92 ? -1.447 -18.528 16.914 1.00 89.31 92 VAL A CA 1
ATOM 737 C C . VAL A 1 92 ? -1.783 -19.832 16.183 1.00 89.31 92 VAL A C 1
ATOM 739 O O . VAL A 1 92 ? -2.959 -20.151 16.041 1.00 89.31 92 VAL A O 1
ATOM 742 N N . SER A 1 93 ? -0.758 -20.553 15.712 1.00 63.84 93 SER A N 1
ATOM 743 C CA . SER A 1 93 ? -0.841 -21.905 15.142 1.00 63.84 93 SER A CA 1
ATOM 744 C C . SER A 1 93 ? -0.434 -22.922 16.197 1.00 63.84 93 SER A C 1
ATOM 746 O O . SER A 1 93 ? -1.057 -24.001 16.233 1.00 63.84 93 SER A O 1
#

Foldseek 3Di:
DLVVLVVLLVVVLVVVLVVLVVQCVVQVVVVHQRDPSHDPVVSVVVSVVSVVVCVVDRSDVSCPQCRPPPRPNNVVVVVVVCVVVVVVVVVVD

Organism: NCBI:txid487175

Radius of gyration: 16.09 Å; chains: 1; bounding box: 36×33×35 Å

Secondary structure (DSSP, 8-state):
-HHHHHHHHHHHHHHHHHHHHHHHHHHHHTTSPPTTT--HHHHHHHHHHHHHHHHTS-HHHHH-GGG-TT-HHHHHHHHHHHHHHHHHHHHH-

Sequence (93 aa):
DELRYAVCAMDTLMTFDQIAFSRLAEAEMAGKRAILSNSAKFQHEERFNRIKRALGVDPKSYLGESNDPDNPDYQERRKASQRFVGKILSRVS

pLDDT: mean 94.31, std 4.49, range [63.84, 97.56]